Protein AF-A0A9E5N730-F1 (afdb_monomer_lite)

Secondary structure (DSSP, 8-state):
---------------HHHHHHHHHHHHHHHHT--HHHHHHHHHHHHHT----HHHHHHTSEEEETTTEEEE----HHHHHHHHGGGSSPP-----TTS-HHHHHHHHHHHHHHH--

Foldseek 3Di:
DDDDDDDDDPDPPPPPVNVVVVVVVVVVVVVPQDPVSVVVVVVVLVVVQPVQLQVQQQAAWDQDPPPGTDGRDDDPVLNVVRVCVVDDDDDDDDDPPPCVVVSVVSSVVSCVRNPD

pLDDT: mean 73.96, std 19.24, range [37.34, 96.69]

Sequence (116 aa):
MKTRTPLSRNSKTSSPASNRLLSEKLFHSWQKLTQEQKARLGEWSRANEEPDSALYLSRRKVVHPTKGRVRFSLYPYQREILEARSGPPRLIVKARQVGVSQLLAGEALAQAKFLP

Radius of gyration: 22.55 Å; chains: 1; bounding box: 76×34×50 Å

Structure (mmCIF, N/CA/C/O backbone):
data_AF-A0A9E5N730-F1
#
_entry.id   AF-A0A9E5N730-F1
#
loop_
_atom_site.group_PDB
_atom_site.id
_atom_site.type_symbol
_atom_site.label_atom_id
_atom_site.label_alt_id
_atom_site.label_comp_id
_atom_site.label_asym_id
_atom_site.label_entity_id
_atom_site.label_seq_id
_atom_site.pdbx_PDB_ins_code
_atom_site.Cartn_x
_atom_site.Cartn_y
_atom_site.Cartn_z
_atom_site.occupancy
_atom_site.B_iso_or_equiv
_atom_site.auth_seq_id
_atom_site.auth_comp_id
_atom_site.auth_asym_id
_atom_site.auth_atom_id
_atom_site.pdbx_PDB_model_num
ATOM 1 N N . MET A 1 1 ? -60.254 16.460 -2.677 1.00 45.97 1 MET A N 1
ATOM 2 C CA . MET A 1 1 ? -59.739 16.701 -1.310 1.00 45.97 1 MET A CA 1
ATOM 3 C C . MET A 1 1 ? -59.202 15.398 -0.726 1.00 45.97 1 MET A C 1
ATOM 5 O O . MET A 1 1 ? -59.990 14.496 -0.489 1.00 45.97 1 MET A O 1
ATOM 9 N N . LYS A 1 2 ? -57.880 15.290 -0.535 1.00 44.56 2 LYS A N 1
ATOM 10 C CA . LYS A 1 2 ? -57.205 14.338 0.369 1.00 44.56 2 LYS A CA 1
ATOM 11 C C . LYS A 1 2 ? -55.969 15.059 0.918 1.00 44.56 2 LYS A C 1
ATOM 13 O O . LYS A 1 2 ? -55.172 15.584 0.144 1.00 44.56 2 LYS A O 1
ATOM 18 N N . THR A 1 3 ? -55.893 15.180 2.235 1.00 44.50 3 THR A N 1
ATOM 19 C CA . THR A 1 3 ? -54.895 15.944 2.990 1.00 44.50 3 THR A CA 1
ATOM 20 C C . THR A 1 3 ? -53.531 15.249 2.949 1.00 44.50 3 THR A C 1
ATOM 22 O O . THR A 1 3 ? -53.433 14.039 3.131 1.00 44.50 3 THR A O 1
ATOM 25 N N . ARG A 1 4 ? -52.460 16.007 2.676 1.00 37.34 4 ARG A N 1
ATOM 26 C CA . ARG A 1 4 ? -51.074 15.524 2.773 1.00 37.34 4 ARG A CA 1
ATOM 27 C C . ARG A 1 4 ? -50.569 15.755 4.196 1.00 37.34 4 ARG A C 1
ATOM 29 O O . ARG A 1 4 ? -50.392 16.897 4.604 1.00 37.34 4 ARG A O 1
ATOM 36 N N . THR A 1 5 ? -50.318 14.678 4.929 1.00 45.88 5 THR A N 1
ATOM 37 C CA . THR A 1 5 ? -49.587 14.694 6.202 1.00 45.88 5 THR A CA 1
ATOM 38 C C . THR A 1 5 ? -48.109 15.012 5.936 1.00 45.88 5 THR A C 1
ATOM 40 O O . THR A 1 5 ? -47.513 14.351 5.080 1.00 45.88 5 THR A O 1
ATOM 43 N N . PRO A 1 6 ? -47.470 15.975 6.623 1.00 42.72 6 PRO A N 1
ATOM 44 C CA . PRO A 1 6 ? -46.033 16.163 6.486 1.00 42.72 6 PRO A CA 1
ATOM 45 C C . PRO A 1 6 ? -45.280 15.097 7.294 1.00 42.72 6 PRO A C 1
ATOM 47 O O . PRO A 1 6 ? -45.451 14.962 8.505 1.00 42.72 6 PRO A O 1
ATOM 50 N N . LEU A 1 7 ? -44.423 14.339 6.608 1.00 41.84 7 LEU A N 1
ATOM 51 C CA . LEU A 1 7 ? -43.416 13.476 7.221 1.00 41.84 7 LEU A CA 1
ATOM 52 C C . LEU A 1 7 ? -42.417 14.345 8.000 1.00 41.84 7 LEU A C 1
ATOM 54 O O . LEU A 1 7 ? -41.646 15.101 7.409 1.00 41.84 7 LEU A O 1
ATOM 58 N N . SER A 1 8 ? -42.436 14.217 9.328 1.00 41.88 8 SER A N 1
ATOM 59 C CA . SER A 1 8 ? -41.437 14.789 10.232 1.00 41.88 8 SER A CA 1
ATOM 60 C C . SER A 1 8 ? -40.054 14.221 9.903 1.00 41.88 8 SER A C 1
ATOM 62 O O . SER A 1 8 ? -39.769 13.038 10.104 1.00 41.88 8 SER A O 1
ATOM 64 N N . ARG A 1 9 ? -39.190 15.070 9.345 1.00 38.09 9 ARG A N 1
ATOM 65 C CA . ARG A 1 9 ? -37.795 14.757 9.042 1.00 38.09 9 ARG A CA 1
ATOM 66 C C . ARG A 1 9 ? -36.973 15.035 10.302 1.00 38.09 9 ARG A C 1
ATOM 68 O O . ARG A 1 9 ? -36.517 16.152 10.514 1.00 38.09 9 ARG A O 1
ATOM 75 N N . ASN A 1 10 ? -36.779 14.013 11.135 1.00 40.22 10 ASN A N 1
ATOM 76 C CA . ASN A 1 10 ? -35.829 14.053 12.250 1.00 40.22 10 ASN A CA 1
ATOM 77 C C . ASN A 1 10 ? -34.389 14.089 11.708 1.00 40.22 10 ASN A C 1
ATOM 79 O O . ASN A 1 10 ? -33.693 13.075 11.662 1.00 40.22 10 ASN A O 1
ATOM 83 N N . SER A 1 11 ? -33.917 15.263 11.293 1.00 43.53 11 SER A N 1
ATOM 84 C CA . SER A 1 11 ? -32.489 15.519 11.147 1.00 43.53 11 SER A CA 1
ATOM 85 C C . SER A 1 11 ? -31.927 15.846 12.527 1.00 43.53 11 SER A C 1
ATOM 87 O O . SER A 1 11 ? -32.012 16.984 12.985 1.00 43.53 11 SER A O 1
ATOM 89 N N . LYS A 1 12 ? -31.328 14.854 13.195 1.00 41.81 12 LYS A N 1
ATOM 90 C CA . LYS A 1 12 ? -30.330 15.117 14.239 1.00 41.81 12 LYS A CA 1
ATOM 91 C C . LYS A 1 12 ? -29.140 15.811 13.573 1.00 41.81 12 LYS A C 1
ATOM 93 O O . LYS A 1 12 ? -28.170 15.173 13.184 1.00 41.81 12 LYS A O 1
ATOM 98 N N . THR A 1 13 ? -29.244 17.120 13.384 1.00 39.12 13 THR A N 1
ATOM 99 C CA . THR A 1 13 ? -28.118 17.984 13.054 1.00 39.12 13 THR A CA 1
ATOM 100 C C . THR A 1 13 ? -27.209 17.998 14.275 1.00 39.12 13 THR A C 1
ATOM 102 O O . THR A 1 13 ? -27.501 18.664 15.268 1.00 39.12 13 THR A O 1
ATOM 105 N N . SER A 1 14 ? -26.126 17.222 14.242 1.00 44.94 14 SER A N 1
ATOM 106 C CA . SER A 1 14 ? -25.017 17.396 15.176 1.00 44.94 14 SER A CA 1
ATOM 107 C C . SER A 1 14 ? -24.473 18.810 14.975 1.00 44.94 14 SER A C 1
ATOM 109 O O . SER A 1 14 ? -23.779 19.081 13.996 1.00 44.94 14 SER A O 1
ATOM 111 N N . SER A 1 15 ? -24.871 19.729 15.855 1.00 43.66 15 SER A N 1
ATOM 112 C CA . SER A 1 15 ? -24.435 21.121 15.816 1.00 43.66 15 SER A CA 1
ATOM 113 C C . SER A 1 15 ? -22.900 21.183 15.885 1.00 43.66 15 SER A C 1
ATOM 115 O O . SER A 1 15 ? -22.314 20.518 16.748 1.00 43.66 15 SER A O 1
ATOM 117 N N . PRO A 1 16 ? -22.224 21.974 15.031 1.00 47.84 16 PRO A N 1
ATOM 118 C CA . PRO A 1 16 ? -20.762 22.100 15.030 1.00 47.84 16 PRO A CA 1
ATOM 119 C C . PRO A 1 16 ? -20.199 22.588 16.379 1.00 47.84 16 PRO A C 1
ATOM 121 O O . PRO A 1 16 ? -19.046 22.306 16.705 1.00 47.84 16 PRO A O 1
ATOM 124 N N . ALA A 1 17 ? -21.024 23.236 17.209 1.00 46.81 17 ALA A N 1
ATOM 125 C CA . ALA A 1 17 ? -20.669 23.637 18.569 1.00 46.81 17 ALA A CA 1
ATOM 126 C C . ALA A 1 17 ? -20.413 22.441 19.510 1.00 46.81 17 ALA A C 1
ATOM 128 O O . ALA A 1 17 ? -19.541 22.510 20.374 1.00 46.81 17 ALA A O 1
ATOM 129 N N . SER A 1 18 ? -21.120 21.318 19.324 1.00 51.69 18 SER A N 1
ATOM 130 C CA . SER A 1 18 ? -20.974 20.125 20.171 1.00 51.69 18 SER A CA 1
ATOM 131 C C . SER A 1 18 ? -19.630 19.423 19.953 1.00 51.69 18 SER A C 1
ATOM 133 O O . SER A 1 18 ? -18.993 19.011 20.923 1.00 51.69 18 SER A O 1
ATOM 135 N N . ASN A 1 19 ? -19.155 19.361 18.705 1.00 48.31 19 ASN A N 1
ATOM 136 C CA . ASN A 1 19 ? -17.847 18.784 18.382 1.00 48.31 19 ASN A CA 1
ATOM 137 C C . ASN A 1 19 ? -16.690 19.645 18.899 1.00 48.31 19 ASN A C 1
ATOM 139 O O . ASN A 1 19 ? -15.687 19.102 19.357 1.00 48.31 19 ASN A O 1
ATOM 143 N N . ARG A 1 20 ? -16.842 20.976 18.887 1.00 44.12 20 ARG A N 1
ATOM 144 C CA . ARG A 1 20 ? -15.820 21.904 19.388 1.00 44.12 20 ARG A CA 1
ATOM 145 C C . ARG A 1 20 ? -15.618 21.752 20.899 1.00 44.12 20 ARG A C 1
ATOM 147 O O . ARG A 1 20 ? -14.493 21.570 21.351 1.00 44.12 20 ARG A O 1
ATOM 154 N N . LEU A 1 21 ? -16.711 21.669 21.658 1.00 50.72 21 LEU A N 1
ATOM 155 C CA . LEU A 1 21 ? -16.681 21.467 23.112 1.00 50.72 21 LEU A CA 1
ATOM 156 C C . LEU A 1 21 ? -16.132 20.090 23.518 1.00 50.72 21 LEU A C 1
ATOM 158 O O . LEU A 1 21 ? -15.444 19.972 24.530 1.00 50.72 21 LEU A O 1
ATOM 162 N N . LEU A 1 22 ? -16.412 19.041 22.737 1.00 46.56 22 LEU A N 1
ATOM 163 C CA . LEU A 1 22 ? -15.808 17.720 22.940 1.00 46.56 22 LEU A CA 1
ATOM 164 C C . LEU A 1 22 ? -14.304 17.747 22.641 1.00 46.56 22 LEU A C 1
ATOM 166 O O . LEU A 1 22 ? -13.529 17.202 23.425 1.00 46.56 22 LEU A O 1
ATOM 170 N N . SER A 1 23 ? -13.881 18.432 21.571 1.00 56.50 23 SER A N 1
ATOM 171 C CA . SER A 1 23 ? -12.459 18.586 21.240 1.00 56.50 23 SER A CA 1
ATOM 172 C C . SER A 1 23 ? -11.689 19.400 22.279 1.00 56.50 23 SER A C 1
ATOM 174 O O . SER A 1 23 ? -10.581 19.015 22.635 1.00 56.50 23 SER A O 1
ATOM 176 N N . GLU A 1 24 ? -12.284 20.455 22.843 1.00 54.22 24 GLU A N 1
ATOM 177 C CA . GLU A 1 24 ? -11.653 21.281 23.879 1.00 54.22 24 GLU A CA 1
ATOM 178 C C . GLU A 1 24 ? -11.519 20.526 25.203 1.00 54.22 24 GLU A C 1
ATOM 180 O O . GLU A 1 24 ? -10.461 20.569 25.832 1.00 54.22 24 GLU A O 1
ATOM 185 N N . LYS A 1 25 ? -12.553 19.776 25.608 1.00 57.09 25 LYS A N 1
ATOM 186 C CA . LYS A 1 25 ? -12.507 18.936 26.816 1.00 57.09 25 LYS A CA 1
ATOM 187 C C . LYS A 1 25 ? -11.481 17.815 26.697 1.00 57.09 25 LYS A C 1
ATOM 189 O O . LYS A 1 25 ? -10.757 17.554 27.656 1.00 57.09 25 LYS A O 1
ATOM 194 N N . LEU A 1 26 ? -11.394 17.184 25.525 1.00 56.09 26 LEU A N 1
ATOM 195 C CA . LEU A 1 26 ? -10.355 16.202 25.230 1.00 56.09 26 LEU A CA 1
ATOM 196 C C . LEU A 1 26 ? -8.977 16.867 25.305 1.00 56.09 26 LEU A C 1
ATOM 198 O O . LEU A 1 26 ? -8.134 16.404 26.063 1.00 56.09 26 LEU A O 1
ATOM 202 N N . PHE A 1 27 ? -8.773 17.997 24.623 1.00 52.50 27 PHE A N 1
ATOM 203 C CA . PHE A 1 27 ? -7.504 18.735 24.592 1.00 52.50 27 PHE A CA 1
ATOM 204 C C . PHE A 1 27 ? -6.990 19.136 25.991 1.00 52.50 27 PHE A C 1
ATOM 206 O O . PHE A 1 27 ? -5.817 18.935 26.298 1.00 52.50 27 PHE A O 1
ATOM 213 N N . HIS A 1 28 ? -7.867 19.601 26.887 1.00 58.81 28 HIS A N 1
ATOM 214 C CA . HIS A 1 28 ? -7.500 19.930 28.274 1.00 58.81 28 HIS A CA 1
ATOM 215 C C . HIS A 1 28 ? -7.241 18.689 29.144 1.00 58.81 28 HIS A C 1
ATOM 217 O O . HIS A 1 28 ? -6.502 18.758 30.126 1.00 58.81 28 HIS A O 1
ATOM 223 N N . SER A 1 29 ? -7.824 17.539 28.797 1.00 59.41 29 SER A N 1
ATOM 224 C CA . SER A 1 29 ? -7.521 16.254 29.437 1.00 59.41 29 SER A CA 1
ATOM 225 C C . SER A 1 29 ? -6.107 15.770 29.095 1.00 59.41 29 SER A C 1
ATOM 227 O O . SER A 1 29 ? -5.443 15.220 29.973 1.00 59.41 29 SER A O 1
ATOM 229 N N . TRP A 1 30 ? -5.613 16.029 27.879 1.00 51.94 30 TRP A N 1
ATOM 230 C CA . TRP A 1 30 ? -4.246 15.673 27.469 1.00 51.94 30 TRP A CA 1
ATOM 231 C C . TRP A 1 30 ? -3.171 16.439 28.250 1.00 51.94 30 TRP A C 1
ATOM 233 O O . TRP A 1 30 ? -2.101 15.900 28.529 1.00 51.94 30 TRP A O 1
ATOM 243 N N . GLN A 1 31 ? -3.463 17.672 28.676 1.00 62.09 31 GLN A N 1
ATOM 244 C CA . GLN A 1 31 ? -2.536 18.464 29.490 1.00 62.09 31 GLN A CA 1
ATOM 245 C C . GLN A 1 31 ? -2.389 17.946 30.930 1.00 62.09 31 GLN A C 1
ATOM 247 O O . GLN A 1 31 ? -1.375 18.221 31.568 1.00 62.09 31 GLN A O 1
ATOM 252 N N . LYS A 1 32 ? -3.356 17.165 31.434 1.00 70.06 32 LYS A N 1
ATOM 253 C CA . LYS A 1 32 ? -3.372 16.637 32.812 1.00 70.06 32 LYS A CA 1
ATOM 254 C C . LYS A 1 32 ? -2.666 15.288 32.986 1.00 70.06 32 LYS A C 1
ATOM 256 O O . LYS A 1 32 ? -2.667 14.752 34.090 1.00 70.06 32 LYS A O 1
ATOM 261 N N . LEU A 1 33 ? -2.088 14.724 31.925 1.00 72.44 33 LEU A N 1
ATOM 262 C CA . LEU A 1 33 ? -1.385 13.443 32.008 1.00 72.44 33 LEU A CA 1
ATOM 263 C C . LEU A 1 33 ? -0.127 13.575 32.876 1.00 72.44 33 LEU A C 1
ATOM 265 O O . LEU A 1 33 ? 0.710 14.456 32.646 1.00 72.44 33 LEU A O 1
ATOM 269 N N . THR A 1 34 ? 0.022 12.676 33.849 1.00 83.88 34 THR A N 1
ATOM 270 C CA . THR A 1 34 ? 1.237 12.579 34.665 1.00 83.88 34 THR A CA 1
ATOM 271 C C . THR A 1 34 ? 2.427 12.151 33.804 1.00 83.88 34 THR A C 1
ATOM 273 O O . THR A 1 34 ? 2.259 11.586 32.720 1.00 83.88 34 THR A O 1
ATOM 276 N N . GLN A 1 35 ? 3.652 12.410 34.267 1.00 75.50 35 GLN A N 1
ATOM 277 C CA . GLN A 1 35 ? 4.859 12.037 33.516 1.00 75.50 35 GLN A CA 1
ATOM 278 C C . GLN A 1 35 ? 4.941 10.524 33.264 1.00 75.50 35 GLN A C 1
ATOM 280 O O . GLN A 1 35 ? 5.297 10.106 32.168 1.00 75.50 35 GLN A O 1
ATOM 285 N N . GLU A 1 36 ? 4.499 9.704 34.219 1.0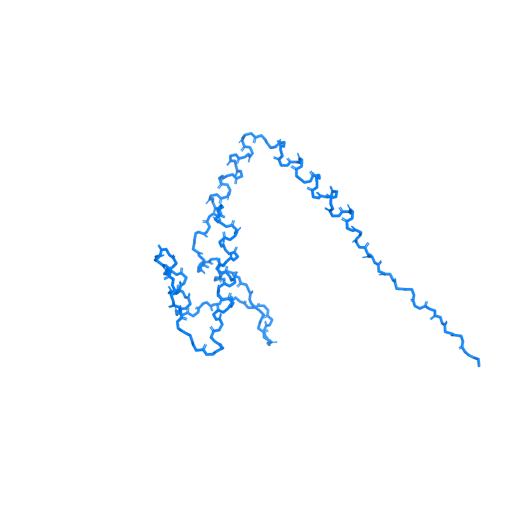0 77.38 36 GLU A N 1
ATOM 286 C CA . GLU A 1 36 ? 4.392 8.250 34.047 1.00 77.38 36 GLU A CA 1
ATOM 287 C C . GLU A 1 36 ? 3.347 7.849 33.002 1.00 77.38 36 GLU A C 1
ATOM 289 O O . GLU A 1 36 ? 3.560 6.913 32.236 1.00 77.38 36 GLU A O 1
ATOM 294 N N . GLN A 1 37 ? 2.214 8.553 32.931 1.00 75.19 37 GLN A N 1
ATOM 295 C CA . GLN A 1 37 ? 1.203 8.295 31.905 1.00 75.19 37 GLN A CA 1
ATOM 296 C C . GLN A 1 37 ? 1.708 8.692 30.518 1.00 75.19 37 GLN A C 1
ATOM 298 O O . GLN A 1 37 ? 1.477 7.955 29.565 1.00 75.19 37 GLN A O 1
ATOM 303 N N . LYS A 1 38 ? 2.438 9.809 30.405 1.00 76.00 38 LYS A N 1
ATOM 304 C CA . LYS A 1 38 ? 3.109 10.217 29.162 1.00 76.00 38 LYS A CA 1
ATOM 305 C C . LYS A 1 38 ? 4.188 9.215 28.749 1.00 76.00 38 LYS A C 1
ATOM 307 O O . LYS A 1 38 ? 4.257 8.877 27.573 1.00 76.00 38 LYS A O 1
ATOM 312 N N . ALA A 1 39 ? 4.968 8.696 29.699 1.00 75.62 39 ALA A N 1
ATOM 313 C CA . ALA A 1 39 ? 5.963 7.655 29.452 1.00 75.62 39 ALA A CA 1
ATOM 314 C C . ALA A 1 39 ? 5.310 6.349 28.981 1.00 75.62 39 ALA A C 1
ATOM 316 O O . ALA A 1 39 ? 5.701 5.827 27.945 1.00 75.62 39 ALA A O 1
ATOM 317 N N . ARG A 1 40 ? 4.240 5.890 29.646 1.00 71.62 40 ARG A N 1
ATOM 318 C CA . ARG A 1 40 ? 3.442 4.726 29.217 1.00 71.62 40 ARG A CA 1
ATOM 319 C C . ARG A 1 40 ? 2.801 4.918 27.847 1.00 71.62 40 ARG A C 1
ATOM 321 O O . ARG A 1 40 ? 2.750 3.976 27.071 1.00 71.62 40 ARG A O 1
ATOM 328 N N . LEU A 1 41 ? 2.314 6.119 27.534 1.00 67.94 41 LEU A N 1
ATOM 329 C CA . LEU A 1 41 ? 1.815 6.465 26.199 1.00 67.94 41 LEU A CA 1
ATOM 330 C C . LEU A 1 41 ? 2.937 6.460 25.161 1.00 67.94 41 LEU A C 1
ATOM 332 O O . LEU A 1 41 ? 2.717 5.988 24.054 1.00 67.94 41 LEU A O 1
ATOM 336 N N . GLY A 1 42 ? 4.130 6.938 25.516 1.00 65.50 42 GLY A N 1
ATOM 337 C CA . GLY A 1 42 ? 5.321 6.881 24.672 1.00 65.50 42 GLY A CA 1
ATOM 338 C C . GLY A 1 42 ? 5.809 5.451 24.434 1.00 65.50 42 GLY A C 1
ATOM 339 O O . GLY A 1 42 ? 6.116 5.097 23.304 1.00 65.50 42 GLY A O 1
ATOM 340 N N . GLU A 1 43 ? 5.820 4.603 25.460 1.00 63.84 43 GLU A N 1
ATOM 341 C CA . GLU A 1 43 ? 6.127 3.172 25.364 1.00 63.84 43 GLU A CA 1
ATOM 342 C C . GLU A 1 43 ? 5.065 2.418 24.569 1.00 63.84 43 GLU A C 1
ATOM 344 O O . GLU A 1 43 ? 5.408 1.640 23.690 1.00 63.84 43 GLU A O 1
ATOM 349 N N . TRP A 1 44 ? 3.779 2.689 24.807 1.00 57.97 44 TRP A N 1
ATOM 350 C CA . TRP A 1 44 ? 2.683 2.162 23.998 1.00 57.97 44 TRP A CA 1
ATOM 351 C C . TRP A 1 44 ? 2.787 2.641 22.547 1.00 57.97 44 TRP A C 1
ATOM 353 O O . TRP A 1 44 ? 2.545 1.860 21.636 1.00 57.97 44 TRP A O 1
ATOM 363 N N . SER A 1 45 ? 3.186 3.893 22.310 1.00 55.03 45 SER A N 1
ATOM 364 C CA . SER A 1 45 ? 3.406 4.448 20.972 1.00 55.03 45 SER A CA 1
ATOM 365 C C . SER A 1 45 ? 4.601 3.800 20.274 1.00 55.03 45 SER A C 1
ATOM 367 O O . SER A 1 45 ? 4.475 3.475 19.104 1.00 55.03 45 SER A O 1
ATOM 369 N N . ARG A 1 46 ? 5.717 3.559 20.977 1.00 54.28 46 ARG A N 1
ATOM 370 C CA . ARG A 1 46 ? 6.899 2.828 20.473 1.00 54.28 46 ARG A CA 1
ATOM 371 C C . ARG A 1 46 ? 6.608 1.348 20.238 1.00 54.28 46 ARG A C 1
ATOM 373 O O . ARG A 1 46 ? 7.008 0.782 19.235 1.00 54.28 46 ARG A O 1
ATOM 380 N N . ALA A 1 47 ? 5.834 0.719 21.118 1.00 55.09 47 ALA A N 1
ATOM 381 C CA . ALA A 1 47 ? 5.351 -0.648 20.932 1.00 55.09 47 ALA A CA 1
ATOM 382 C C . ALA A 1 47 ? 4.344 -0.765 19.772 1.00 55.09 47 ALA A C 1
ATOM 384 O O . ALA A 1 47 ? 4.145 -1.854 19.240 1.00 55.09 47 ALA A O 1
ATOM 385 N N . ASN A 1 48 ? 3.717 0.351 19.379 1.00 53.78 48 ASN A N 1
ATOM 386 C CA . ASN A 1 48 ? 2.879 0.478 18.189 1.00 53.78 48 ASN A CA 1
ATOM 387 C C . ASN A 1 48 ? 3.588 1.200 17.028 1.00 53.78 48 ASN A C 1
ATOM 389 O O . ASN A 1 48 ? 2.916 1.518 16.043 1.00 53.78 48 ASN A O 1
ATOM 393 N N . GLU A 1 49 ? 4.905 1.441 17.094 1.00 55.34 49 GLU A N 1
ATOM 394 C CA . GLU A 1 49 ? 5.684 1.781 15.905 1.00 55.34 49 GLU A CA 1
ATOM 395 C C . GLU A 1 49 ? 5.643 0.547 15.006 1.00 55.34 49 GLU A C 1
ATOM 397 O O . GLU A 1 49 ? 6.391 -0.410 15.184 1.00 55.34 49 GLU A O 1
ATOM 402 N N . GLU A 1 50 ? 4.733 0.542 14.035 1.00 57.22 50 GLU A N 1
ATOM 403 C CA . GLU A 1 50 ? 4.918 -0.270 12.842 1.00 57.22 50 GLU A CA 1
ATOM 404 C C . GLU A 1 50 ? 5.592 0.616 11.796 1.00 57.22 50 GLU A C 1
ATOM 406 O O . GLU A 1 50 ? 4.900 1.293 11.031 1.00 57.22 50 GLU A O 1
ATOM 411 N N . PRO A 1 51 ? 6.940 0.650 11.756 1.00 64.44 51 PRO A N 1
ATOM 412 C CA . PRO A 1 51 ? 7.663 1.476 10.793 1.00 64.44 51 PRO A CA 1
ATOM 413 C C . PRO A 1 51 ? 7.436 0.989 9.356 1.00 64.44 51 PRO A C 1
ATOM 415 O O . PRO A 1 51 ? 7.606 1.750 8.400 1.00 64.44 51 PRO A O 1
ATOM 418 N N . ASP A 1 52 ? 7.021 -0.272 9.199 1.00 78.38 52 ASP A N 1
ATOM 419 C CA . ASP A 1 52 ? 6.787 -0.886 7.907 1.00 78.38 52 ASP A CA 1
ATOM 420 C C . ASP A 1 52 ? 5.356 -0.641 7.402 1.00 78.38 52 ASP A C 1
ATOM 422 O O . ASP A 1 52 ? 4.365 -1.230 7.851 1.00 78.38 52 ASP A O 1
ATOM 426 N N . SER A 1 53 ? 5.264 0.220 6.388 1.00 84.94 53 SER A N 1
ATOM 427 C CA . SER A 1 53 ? 4.015 0.506 5.682 1.00 84.94 53 SER A CA 1
ATOM 428 C C . SER A 1 53 ? 3.422 -0.747 5.024 1.00 84.94 53 SER A C 1
ATOM 430 O O . SER A 1 53 ? 2.196 -0.844 4.917 1.00 84.94 53 SER A O 1
ATOM 432 N N . ALA A 1 54 ? 4.248 -1.721 4.620 1.00 87.06 54 ALA A N 1
ATOM 433 C CA . ALA A 1 54 ? 3.784 -2.975 4.032 1.00 87.06 54 ALA A CA 1
ATOM 434 C C . ALA A 1 54 ? 3.074 -3.850 5.068 1.00 87.06 54 ALA A C 1
ATOM 436 O O . ALA A 1 54 ? 1.957 -4.320 4.816 1.00 87.06 54 ALA A O 1
ATOM 437 N N . LEU A 1 55 ? 3.658 -4.002 6.257 1.00 86.94 55 LEU A N 1
ATOM 438 C CA . LEU A 1 55 ? 3.025 -4.700 7.371 1.00 86.94 55 LEU A CA 1
ATOM 439 C C . LEU A 1 55 ? 1.704 -4.037 7.776 1.00 86.94 55 LEU A C 1
ATOM 441 O O . LEU A 1 55 ? 0.673 -4.721 7.823 1.00 86.94 55 LEU A O 1
ATOM 445 N N . TYR A 1 56 ? 1.696 -2.710 7.943 1.00 89.00 56 TYR A N 1
ATOM 446 C CA . TYR A 1 56 ? 0.481 -1.963 8.270 1.00 89.00 56 TYR A CA 1
ATOM 447 C C . TYR A 1 56 ? -0.635 -2.221 7.253 1.00 89.00 56 TYR A C 1
ATOM 449 O O . TYR A 1 56 ? -1.776 -2.508 7.633 1.00 89.00 56 TYR A O 1
ATOM 457 N N . LEU A 1 57 ? -0.319 -2.138 5.957 1.00 90.62 57 LEU A N 1
ATOM 458 C CA . LEU A 1 57 ? -1.278 -2.322 4.871 1.00 90.62 57 LEU A CA 1
ATOM 459 C C . LEU A 1 57 ? -1.784 -3.759 4.770 1.00 90.62 57 LEU A C 1
ATOM 461 O O . LEU A 1 57 ? -2.989 -3.954 4.609 1.00 90.62 57 LEU A O 1
ATOM 465 N N . SER A 1 58 ? -0.911 -4.752 4.947 1.00 88.25 58 SER A N 1
ATOM 466 C CA . SER A 1 58 ? -1.267 -6.177 4.869 1.00 88.25 58 SER A CA 1
ATOM 467 C C . SER A 1 58 ? -2.351 -6.599 5.875 1.00 88.25 58 SER A C 1
ATOM 469 O O . SER A 1 58 ? -3.105 -7.550 5.651 1.00 88.25 58 SER A O 1
ATOM 471 N N . ARG A 1 59 ? -2.476 -5.857 6.984 1.00 88.94 59 ARG A N 1
ATOM 472 C CA . ARG A 1 59 ? -3.473 -6.083 8.042 1.00 88.94 59 ARG A CA 1
ATOM 473 C C . ARG A 1 59 ? -4.790 -5.342 7.810 1.00 88.94 59 ARG A C 1
ATOM 475 O O . ARG A 1 59 ? -5.765 -5.580 8.530 1.00 88.94 59 ARG A O 1
ATOM 482 N N . ARG A 1 60 ? -4.857 -4.434 6.831 1.00 90.94 60 ARG A N 1
ATOM 483 C CA . ARG A 1 60 ? -6.077 -3.680 6.514 1.00 90.94 60 ARG A CA 1
ATOM 484 C C . ARG A 1 60 ? -7.012 -4.487 5.632 1.00 90.94 60 ARG A C 1
ATOM 486 O O . ARG A 1 60 ? -6.653 -5.504 5.044 1.00 90.94 60 ARG A O 1
ATOM 493 N N . LYS A 1 61 ? -8.265 -4.038 5.593 1.00 94.25 61 LYS A N 1
ATOM 494 C CA . LYS A 1 61 ? -9.306 -4.639 4.768 1.00 94.25 61 LYS A CA 1
ATOM 495 C C . LYS A 1 61 ? -9.688 -3.702 3.638 1.00 94.25 61 LYS A C 1
ATOM 497 O O . LYS A 1 61 ? -9.781 -2.494 3.840 1.00 94.25 61 LYS A O 1
ATOM 502 N N . VAL A 1 62 ? -9.964 -4.284 2.484 1.00 92.50 62 VAL A N 1
ATOM 503 C CA . VAL A 1 62 ? -10.476 -3.606 1.296 1.00 92.50 62 VAL A CA 1
ATOM 504 C C . VAL A 1 62 ? -11.839 -4.159 0.945 1.00 92.50 62 VAL A C 1
ATOM 506 O O . VAL A 1 62 ? -12.169 -5.297 1.281 1.00 92.50 62 VAL A O 1
ATOM 509 N N . VAL A 1 63 ? -12.657 -3.334 0.304 1.00 94.38 63 VAL A N 1
ATOM 510 C CA . VAL A 1 63 ? -13.985 -3.751 -0.134 1.00 94.38 63 VAL A CA 1
ATOM 511 C C . VAL A 1 63 ? -13.844 -4.460 -1.474 1.00 94.38 63 VAL A C 1
ATOM 513 O O . VAL A 1 63 ? -13.479 -3.854 -2.475 1.00 94.38 63 VAL A O 1
ATOM 516 N N . HIS A 1 64 ? -14.127 -5.755 -1.472 1.00 92.31 64 HIS A N 1
ATOM 517 C CA . HIS A 1 64 ? -14.303 -6.561 -2.666 1.00 92.31 64 HIS A CA 1
ATOM 518 C C . HIS A 1 64 ? -15.776 -6.509 -3.092 1.00 92.31 6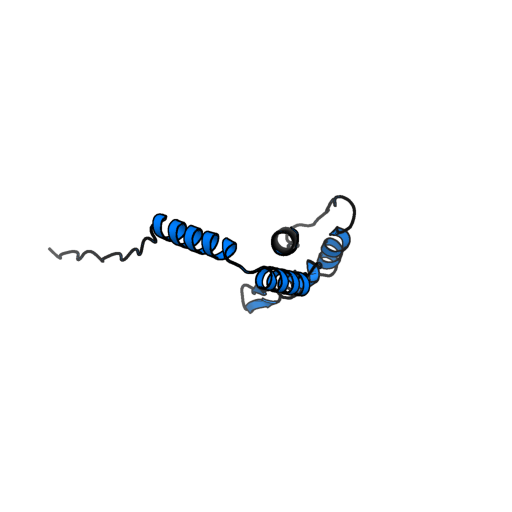4 HIS A C 1
ATOM 520 O O . HIS A 1 64 ? -16.647 -6.722 -2.242 1.00 92.31 64 HIS A O 1
ATOM 526 N N . PRO A 1 65 ? -16.081 -6.307 -4.386 1.00 92.75 65 PRO A N 1
ATOM 527 C CA . PRO A 1 65 ? -17.451 -6.099 -4.863 1.00 92.75 65 PRO A CA 1
ATOM 528 C C . PRO A 1 65 ? -18.397 -7.257 -4.522 1.00 92.75 65 PRO A C 1
ATOM 530 O O . PRO A 1 65 ? -19.542 -7.024 -4.158 1.00 92.75 65 PRO A O 1
ATOM 533 N N . THR A 1 66 ? -17.914 -8.500 -4.577 1.00 96.69 66 THR A N 1
ATOM 534 C CA . THR A 1 66 ? -18.742 -9.694 -4.317 1.00 96.69 66 THR A CA 1
ATOM 535 C C . THR A 1 66 ? -18.470 -10.379 -2.979 1.00 96.69 66 THR A C 1
ATOM 537 O O . THR A 1 66 ? -19.276 -11.182 -2.529 1.00 96.69 66 THR A O 1
ATOM 540 N N . LYS A 1 67 ? -17.334 -10.090 -2.331 1.00 94.06 67 LYS A N 1
ATOM 541 C CA . LYS A 1 67 ? -16.875 -10.804 -1.120 1.00 94.06 67 LYS A CA 1
ATOM 542 C C . LYS A 1 67 ? -16.950 -9.932 0.135 1.00 94.06 67 LYS A C 1
ATOM 544 O O . LYS A 1 67 ? -16.580 -10.373 1.218 1.00 94.06 67 LYS A O 1
ATOM 549 N N . GLY A 1 68 ? -17.386 -8.679 0.002 1.00 94.81 68 GLY A N 1
ATOM 550 C CA . GLY A 1 68 ? -17.370 -7.720 1.098 1.00 94.81 68 GLY A CA 1
ATOM 551 C C . GLY A 1 68 ? -15.942 -7.367 1.519 1.00 94.81 68 GLY A C 1
ATOM 552 O O . GLY A 1 68 ? -15.055 -7.202 0.686 1.00 94.81 68 GLY A O 1
ATOM 553 N N . ARG A 1 69 ? -15.695 -7.204 2.821 1.00 95.88 69 ARG A N 1
ATOM 554 C CA . ARG A 1 69 ? -14.385 -6.764 3.328 1.00 95.88 69 ARG A CA 1
ATOM 555 C C . ARG A 1 69 ? -13.381 -7.919 3.377 1.00 95.88 69 ARG A C 1
ATOM 557 O O . ARG A 1 69 ? -13.448 -8.752 4.277 1.00 95.88 69 ARG A O 1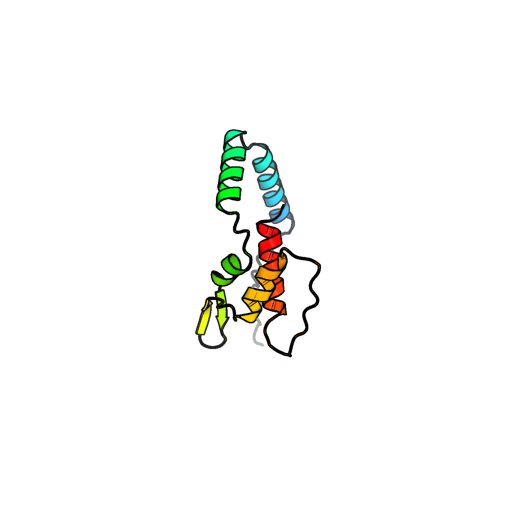
ATOM 564 N N . VAL A 1 70 ? -12.402 -7.903 2.481 1.00 94.88 70 VAL A N 1
ATOM 565 C CA . VAL A 1 70 ? -11.305 -8.885 2.408 1.00 94.88 70 VAL A CA 1
ATOM 566 C C . VAL A 1 70 ? -9.991 -8.272 2.885 1.00 94.88 70 VAL A C 1
ATOM 568 O O . VAL A 1 70 ? -9.870 -7.051 2.922 1.00 94.88 70 VAL A O 1
ATOM 571 N N . ARG A 1 71 ? -9.002 -9.089 3.272 1.00 92.62 71 ARG A N 1
ATOM 572 C CA . ARG A 1 71 ? -7.660 -8.575 3.606 1.00 92.62 71 ARG A CA 1
ATOM 573 C C . ARG A 1 71 ? -7.013 -7.931 2.381 1.00 92.62 71 ARG A C 1
ATOM 575 O O . ARG A 1 71 ? -7.168 -8.425 1.266 1.00 92.62 71 ARG A O 1
ATOM 582 N N . PHE A 1 72 ? -6.277 -6.849 2.603 1.00 91.56 72 PHE A N 1
ATOM 583 C CA . PHE A 1 72 ? -5.474 -6.215 1.572 1.00 91.56 72 PHE A CA 1
ATOM 584 C C . PHE A 1 72 ? -4.188 -7.015 1.366 1.00 91.56 72 PHE A C 1
ATOM 586 O O . PHE A 1 72 ? -3.183 -6.799 2.036 1.00 91.56 72 PHE A O 1
ATOM 593 N N . SER A 1 73 ? -4.246 -8.000 0.475 1.00 91.81 73 SER A N 1
ATOM 594 C CA . SER A 1 73 ? -3.059 -8.747 0.076 1.00 91.81 73 SER A CA 1
ATOM 595 C C . SER A 1 73 ? -2.268 -7.908 -0.923 1.00 91.81 73 SER A C 1
ATOM 597 O O . SER A 1 73 ? -2.777 -7.577 -1.992 1.00 91.81 73 SER A O 1
ATOM 599 N N . LEU A 1 74 ? -1.054 -7.518 -0.536 1.00 92.81 74 LEU A N 1
ATOM 600 C CA . LEU A 1 74 ? -0.153 -6.754 -1.390 1.00 92.81 74 LEU A CA 1
ATOM 601 C C . LEU A 1 74 ? 0.389 -7.644 -2.508 1.00 92.81 74 LEU A C 1
ATOM 603 O O . LEU A 1 74 ? 0.844 -8.760 -2.250 1.00 92.81 74 LEU A O 1
ATOM 607 N N . TYR A 1 75 ? 0.398 -7.122 -3.731 1.00 93.69 75 TYR A N 1
ATOM 608 C CA . TYR A 1 75 ? 1.158 -7.730 -4.820 1.00 93.69 75 TYR A CA 1
ATOM 609 C C . TYR 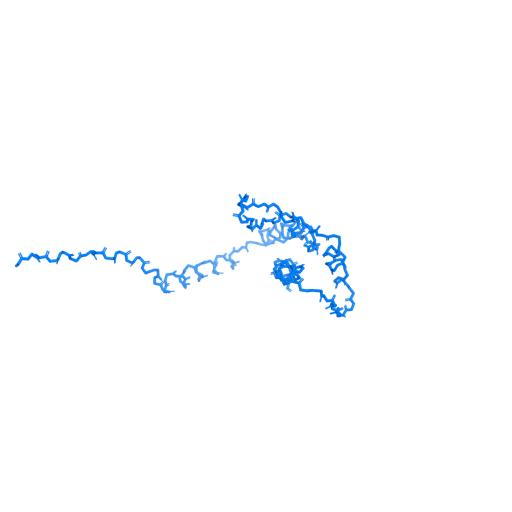A 1 75 ? 2.672 -7.569 -4.586 1.00 93.69 75 TYR A C 1
ATOM 611 O O . TYR A 1 75 ? 3.074 -6.615 -3.913 1.00 93.69 75 TYR A O 1
ATOM 619 N N . PRO A 1 76 ? 3.526 -8.428 -5.179 1.00 93.44 76 PRO A N 1
ATOM 620 C CA . PRO A 1 76 ? 4.981 -8.348 -5.009 1.00 93.44 76 PRO A CA 1
ATOM 621 C C . PRO A 1 76 ? 5.558 -6.948 -5.281 1.00 93.44 76 PRO A C 1
ATOM 623 O O . PRO A 1 76 ? 6.157 -6.354 -4.390 1.00 93.44 76 PRO A O 1
ATOM 626 N N . TYR A 1 77 ? 5.232 -6.342 -6.430 1.00 92.44 77 TYR A N 1
ATOM 627 C CA . TYR A 1 77 ?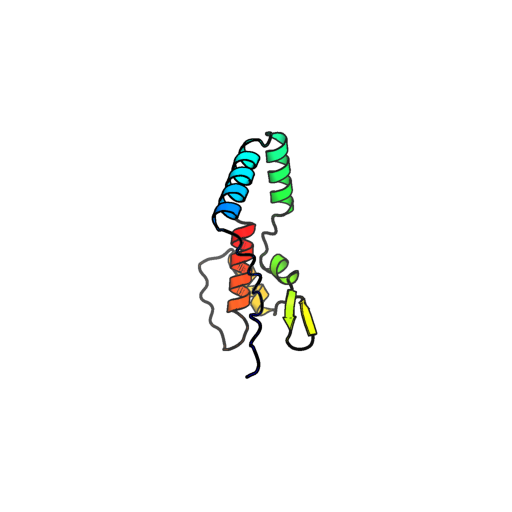 5.698 -4.989 -6.775 1.00 92.44 77 TYR A CA 1
ATOM 628 C C . TYR A 1 77 ? 5.222 -3.907 -5.791 1.00 92.44 77 TYR A C 1
ATOM 630 O O . TYR A 1 77 ? 5.875 -2.884 -5.613 1.00 92.44 77 TYR A O 1
ATOM 638 N N . GLN A 1 78 ? 4.058 -4.091 -5.157 1.00 93.69 78 GLN A N 1
ATOM 639 C CA . GLN A 1 78 ? 3.547 -3.126 -4.184 1.00 93.69 78 GLN A CA 1
ATOM 640 C C . GLN A 1 78 ? 4.364 -3.169 -2.899 1.00 93.69 78 GLN A C 1
ATOM 642 O O . GLN A 1 78 ? 4.588 -2.127 -2.292 1.00 93.69 78 GLN A O 1
ATOM 647 N N . ARG A 1 79 ? 4.812 -4.363 -2.497 1.00 92.44 79 ARG A N 1
ATOM 648 C CA . ARG A 1 79 ? 5.714 -4.525 -1.362 1.00 92.44 79 ARG A CA 1
ATOM 649 C C . ARG A 1 79 ? 7.063 -3.869 -1.654 1.00 92.44 79 ARG A C 1
ATOM 651 O O . ARG A 1 79 ? 7.489 -3.044 -0.858 1.00 92.44 79 ARG A O 1
ATOM 658 N N . GLU A 1 80 ? 7.643 -4.128 -2.824 1.00 90.25 80 GLU A N 1
ATOM 659 C CA . GLU A 1 80 ? 8.909 -3.512 -3.251 1.00 90.25 80 GLU A CA 1
ATOM 660 C C . GLU A 1 80 ? 8.839 -1.977 -3.246 1.00 90.25 80 GLU A C 1
ATOM 662 O O . GLU A 1 80 ? 9.746 -1.311 -2.752 1.00 90.25 80 GLU A O 1
ATOM 667 N N . ILE A 1 81 ? 7.731 -1.395 -3.729 1.00 91.12 81 ILE A N 1
ATOM 668 C CA . ILE A 1 81 ? 7.521 0.060 -3.679 1.00 91.12 81 ILE A CA 1
ATOM 669 C C . ILE A 1 81 ? 7.563 0.568 -2.233 1.00 91.12 81 ILE A C 1
ATOM 671 O O . ILE A 1 81 ? 8.219 1.577 -1.972 1.00 91.12 81 ILE A O 1
ATOM 675 N N . LEU A 1 82 ? 6.866 -0.096 -1.305 1.00 89.62 82 LEU A N 1
ATOM 676 C CA . LEU A 1 82 ? 6.806 0.311 0.103 1.00 89.62 82 LEU A CA 1
ATOM 677 C C . LEU A 1 82 ? 8.153 0.135 0.817 1.00 89.62 82 LEU A C 1
ATOM 679 O O . LEU A 1 82 ? 8.524 0.990 1.616 1.00 89.62 82 LEU A O 1
ATOM 683 N N . GLU A 1 83 ? 8.897 -0.923 0.502 1.00 85.62 83 GLU A N 1
ATOM 684 C CA . GLU A 1 83 ? 10.233 -1.186 1.052 1.00 85.62 83 GLU A CA 1
ATOM 685 C C . GLU A 1 83 ? 11.269 -0.171 0.543 1.00 85.62 83 GLU A C 1
ATOM 687 O O . GLU A 1 83 ? 12.105 0.307 1.309 1.00 85.62 83 GLU A O 1
ATOM 692 N N . ALA A 1 84 ? 11.164 0.262 -0.719 1.00 84.44 84 ALA A N 1
ATOM 693 C CA . ALA A 1 84 ? 12.045 1.268 -1.321 1.00 84.44 84 ALA A CA 1
ATOM 694 C C . ALA A 1 84 ? 11.870 2.691 -0.746 1.00 84.44 84 ALA A C 1
ATOM 696 O O . ALA A 1 84 ? 12.537 3.631 -1.181 1.00 84.44 84 ALA A O 1
ATOM 697 N N . ARG A 1 85 ? 10.964 2.883 0.220 1.00 78.75 85 ARG A N 1
ATOM 698 C CA . ARG A 1 85 ? 10.652 4.183 0.826 1.00 78.75 85 ARG A CA 1
ATOM 699 C C . ARG A 1 85 ? 11.830 4.809 1.575 1.00 78.75 85 ARG A C 1
ATOM 701 O O . ARG A 1 85 ? 11.958 6.028 1.556 1.00 78.75 85 ARG A O 1
ATOM 708 N N . SER A 1 86 ? 12.658 4.006 2.241 1.00 74.94 86 SER A N 1
ATOM 709 C CA . SER A 1 86 ? 13.785 4.500 3.053 1.00 74.94 86 SER A CA 1
ATOM 710 C C . SER A 1 86 ? 14.908 5.132 2.216 1.00 74.94 86 SER A C 1
ATOM 712 O O . SER A 1 86 ? 15.875 5.645 2.773 1.00 74.94 86 SER A O 1
ATOM 714 N N . GLY A 1 87 ? 14.799 5.062 0.887 1.00 71.81 87 GLY A N 1
ATOM 715 C CA . GLY A 1 87 ? 15.752 5.608 -0.066 1.00 71.81 87 GLY A CA 1
ATOM 716 C C . GLY A 1 87 ? 15.399 7.015 -0.582 1.00 71.81 87 GLY A C 1
ATOM 717 O O . GLY A 1 87 ? 14.577 7.724 -0.000 1.00 71.81 87 GLY A O 1
ATOM 718 N N . PRO A 1 88 ? 16.038 7.444 -1.685 1.00 77.19 88 PRO A N 1
ATOM 719 C CA . PRO A 1 88 ? 15.792 8.743 -2.313 1.00 77.19 88 PRO A CA 1
ATOM 720 C C . PRO A 1 88 ? 14.356 8.883 -2.865 1.00 77.19 88 PRO A C 1
ATOM 722 O O . PRO A 1 88 ? 13.631 7.890 -2.982 1.00 77.19 88 PRO A O 1
ATOM 725 N N . PRO A 1 89 ? 13.931 10.106 -3.253 1.00 82.94 89 PRO A N 1
ATOM 726 C CA . PRO A 1 89 ? 12.637 10.332 -3.894 1.00 82.94 89 PRO A CA 1
ATOM 727 C C . PRO A 1 89 ? 12.387 9.369 -5.064 1.00 82.94 89 PRO A C 1
ATOM 729 O O . PRO A 1 89 ? 13.230 9.197 -5.943 1.00 82.94 89 PRO A O 1
ATOM 732 N N . ARG A 1 90 ? 11.210 8.737 -5.070 1.00 86.94 90 ARG A N 1
ATOM 733 C CA . ARG A 1 90 ? 10.866 7.654 -6.003 1.00 86.94 90 ARG A CA 1
ATOM 734 C C . ARG A 1 90 ? 10.120 8.196 -7.225 1.00 86.94 90 ARG A C 1
ATOM 736 O O . ARG A 1 90 ? 9.109 8.880 -7.070 1.00 86.94 90 ARG A O 1
ATOM 743 N N . LEU A 1 91 ? 10.543 7.803 -8.427 1.00 89.75 91 LEU A N 1
ATOM 744 C CA . LEU A 1 91 ? 9.749 7.935 -9.652 1.00 89.75 91 LEU A CA 1
ATOM 745 C C . LEU A 1 91 ? 9.105 6.583 -9.979 1.00 89.75 91 LEU A C 1
ATOM 747 O O . LEU A 1 91 ? 9.801 5.624 -10.300 1.00 89.75 91 LEU A O 1
ATOM 751 N N . ILE A 1 92 ? 7.775 6.498 -9.897 1.00 89.50 92 ILE A N 1
ATOM 752 C CA . ILE A 1 92 ? 7.040 5.247 -10.130 1.00 89.50 92 ILE A CA 1
ATOM 753 C C . ILE A 1 92 ? 6.418 5.270 -11.527 1.00 89.50 92 ILE A C 1
ATOM 755 O O . ILE A 1 92 ? 5.438 5.978 -11.773 1.00 89.50 92 ILE A O 1
ATOM 759 N N . VAL A 1 93 ? 6.947 4.445 -12.431 1.00 93.56 93 VAL A N 1
ATOM 760 C CA . VAL A 1 93 ? 6.315 4.164 -13.727 1.00 93.56 93 VAL A CA 1
ATOM 761 C C . VAL A 1 93 ? 5.278 3.062 -13.531 1.00 93.56 93 VAL A C 1
ATOM 763 O O . VAL A 1 93 ? 5.590 1.988 -13.024 1.00 93.56 93 VAL A O 1
ATOM 766 N N . LYS A 1 94 ? 4.022 3.327 -13.907 1.00 93.00 94 LYS A N 1
ATOM 767 C CA . LYS A 1 94 ? 2.900 2.414 -13.640 1.00 93.00 94 LYS A CA 1
ATOM 768 C C . LYS A 1 94 ? 1.991 2.211 -14.848 1.00 93.00 94 LYS A C 1
ATOM 770 O O . LYS A 1 94 ? 1.743 3.136 -15.620 1.00 93.00 94 LYS A O 1
ATOM 775 N N . ALA A 1 95 ? 1.398 1.023 -14.935 1.00 93.94 95 ALA A N 1
ATOM 776 C CA . ALA A 1 95 ? 0.305 0.721 -15.859 1.00 93.94 95 ALA A CA 1
ATOM 777 C C . ALA A 1 95 ? -1.057 1.228 -15.331 1.00 93.94 95 ALA A C 1
ATOM 779 O O . ALA A 1 95 ? -1.195 1.671 -14.187 1.00 93.94 95 ALA A O 1
ATOM 780 N N . ARG A 1 96 ? -2.113 1.206 -16.153 1.00 93.12 96 ARG A N 1
ATOM 781 C CA . ARG A 1 96 ? -3.468 1.552 -15.678 1.00 93.12 96 ARG A CA 1
ATOM 782 C C . ARG A 1 96 ? -3.993 0.472 -14.718 1.00 93.12 96 ARG A C 1
ATOM 784 O O . ARG A 1 96 ? -3.620 -0.684 -14.824 1.00 93.12 96 ARG A O 1
ATOM 791 N N . GLN A 1 97 ? -4.856 0.873 -13.781 1.00 90.31 97 GLN A N 1
ATOM 792 C CA . GLN A 1 97 ? -5.647 -0.034 -12.925 1.00 90.31 97 GLN A CA 1
ATOM 793 C C . GLN A 1 97 ? -4.868 -0.975 -11.978 1.00 90.31 97 GLN A C 1
ATOM 795 O O . GLN A 1 97 ? -5.461 -1.850 -11.364 1.00 90.31 97 GLN A O 1
ATOM 800 N N . VAL A 1 98 ? -3.577 -0.738 -11.740 1.00 91.69 98 VAL A N 1
ATOM 801 C CA . VAL A 1 98 ? -2.740 -1.533 -10.810 1.00 91.69 98 VAL A CA 1
ATOM 802 C C . VAL A 1 98 ? -2.862 -1.124 -9.328 1.00 91.69 98 VAL A C 1
ATOM 804 O O . VAL A 1 98 ? -2.021 -1.461 -8.501 1.00 91.69 98 VAL A O 1
ATOM 807 N N . GLY A 1 99 ? -3.856 -0.313 -8.959 1.00 91.69 99 GLY A N 1
ATOM 808 C CA . GLY A 1 99 ? -4.100 0.041 -7.552 1.00 91.69 99 GLY A CA 1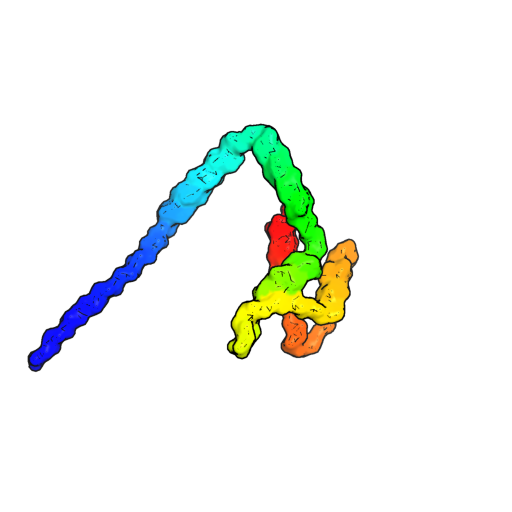
ATOM 809 C C . GLY A 1 99 ? -3.000 0.859 -6.846 1.00 91.69 99 GLY A C 1
ATOM 810 O O . GLY A 1 99 ? -2.983 0.903 -5.620 1.00 91.69 99 GLY A O 1
ATOM 811 N N . VAL A 1 100 ? -2.099 1.534 -7.576 1.00 93.25 100 VAL A N 1
ATOM 812 C CA . VAL A 1 100 ? -1.012 2.346 -6.975 1.00 93.25 100 VAL A CA 1
ATOM 813 C C . VAL A 1 100 ? -1.551 3.476 -6.092 1.00 93.25 100 VAL A C 1
ATOM 815 O O . VAL A 1 100 ? -1.020 3.712 -5.016 1.00 93.25 100 VAL A O 1
ATOM 818 N N . SER A 1 101 ? -2.645 4.139 -6.472 1.00 93.19 101 SER A N 1
ATOM 819 C CA . SER A 1 101 ? -3.232 5.209 -5.648 1.00 93.19 101 SER A CA 1
ATOM 820 C C . SER A 1 101 ? -3.687 4.713 -4.274 1.00 93.19 101 SER A C 1
ATOM 822 O O . SER A 1 101 ? -3.526 5.410 -3.278 1.00 93.19 101 SER A O 1
ATOM 824 N N . GLN A 1 102 ? -4.223 3.493 -4.208 1.00 93.25 102 GLN A N 1
ATOM 825 C CA . GLN A 1 102 ? -4.631 2.876 -2.949 1.00 93.25 102 GLN A CA 1
ATOM 826 C C . GLN A 1 102 ? -3.422 2.515 -2.082 1.00 93.25 102 GLN A C 1
ATOM 828 O O . GLN A 1 102 ? -3.462 2.715 -0.869 1.00 93.25 102 GLN A O 1
ATOM 833 N N . LEU A 1 103 ? -2.351 2.020 -2.710 1.00 94.25 103 LEU A N 1
ATOM 834 C CA . LEU A 1 103 ? -1.081 1.743 -2.047 1.00 94.25 103 LEU A CA 1
ATOM 835 C C . LEU A 1 103 ? -0.514 3.011 -1.393 1.00 94.25 103 LEU A C 1
ATOM 837 O O . LEU A 1 103 ? -0.252 3.007 -0.194 1.00 94.25 103 LEU A O 1
ATOM 841 N N . LEU A 1 104 ? -0.408 4.103 -2.158 1.00 92.50 104 LEU A N 1
ATOM 842 C CA . LEU A 1 104 ? 0.141 5.378 -1.684 1.00 92.50 104 LEU A CA 1
ATOM 843 C C . LEU A 1 104 ? -0.738 6.035 -0.613 1.00 92.50 104 LEU A C 1
ATOM 845 O O . LEU A 1 104 ? -0.218 6.589 0.348 1.00 92.50 104 LEU A O 1
ATOM 849 N N . ALA A 1 105 ? -2.067 5.944 -0.725 1.00 92.94 105 ALA A N 1
ATOM 850 C CA . ALA A 1 105 ? -2.966 6.416 0.330 1.00 92.94 105 ALA A CA 1
ATOM 851 C C . ALA A 1 105 ? -2.773 5.627 1.637 1.00 92.94 105 ALA A C 1
ATOM 853 O O . ALA A 1 105 ? -2.799 6.191 2.730 1.00 92.94 105 ALA A O 1
ATOM 854 N N . GLY A 1 106 ? -2.561 4.315 1.519 1.00 91.88 106 GLY A N 1
ATOM 855 C CA . GLY A 1 106 ? -2.228 3.442 2.634 1.00 91.88 106 GLY A CA 1
ATOM 856 C C . GLY A 1 106 ? -0.896 3.790 3.293 1.00 91.88 106 GLY A C 1
ATOM 857 O O . GLY A 1 106 ? -0.833 3.885 4.518 1.00 91.88 106 GLY A O 1
ATOM 858 N N . GLU A 1 107 ? 0.132 4.015 2.475 1.00 90.88 107 GLU A N 1
ATOM 859 C CA . GLU A 1 107 ? 1.462 4.454 2.896 1.00 90.88 107 GLU A CA 1
ATOM 860 C C . GLU A 1 107 ? 1.386 5.803 3.620 1.00 90.88 107 GLU A C 1
ATOM 862 O O . GLU A 1 107 ? 1.821 5.904 4.760 1.00 90.88 107 GLU A O 1
ATOM 867 N N . ALA A 1 108 ? 0.749 6.813 3.023 1.00 89.75 108 ALA A N 1
ATOM 868 C CA . ALA A 1 108 ? 0.582 8.135 3.626 1.00 89.75 108 ALA A CA 1
ATOM 869 C C . ALA A 1 108 ? -0.186 8.082 4.958 1.00 89.75 108 ALA A C 1
ATOM 871 O O . ALA A 1 108 ? 0.148 8.790 5.904 1.00 89.75 108 ALA A O 1
ATOM 872 N N . LEU A 1 109 ? -1.197 7.215 5.067 1.00 89.44 109 LEU A N 1
ATOM 873 C CA . LEU A 1 109 ? -1.921 7.023 6.322 1.00 89.44 109 LEU A CA 1
ATOM 874 C C . LEU A 1 109 ? -1.063 6.335 7.391 1.00 89.44 109 LEU A C 1
ATOM 876 O O . LEU A 1 109 ? -1.192 6.668 8.565 1.00 89.44 109 LEU A O 1
ATOM 880 N N . ALA A 1 110 ? -0.235 5.359 7.011 1.00 88.19 110 ALA A N 1
ATOM 881 C CA . ALA A 1 110 ? 0.724 4.752 7.931 1.00 88.19 110 ALA A CA 1
ATOM 882 C C . ALA A 1 110 ? 1.718 5.812 8.419 1.00 88.19 110 ALA A C 1
ATOM 884 O O . ALA A 1 110 ? 1.931 5.954 9.618 1.00 88.19 110 ALA A O 1
ATOM 885 N N . GLN A 1 111 ? 2.232 6.627 7.497 1.00 84.38 111 GLN A N 1
ATOM 886 C CA . GLN A 1 111 ? 3.134 7.727 7.809 1.00 84.38 111 GLN A CA 1
ATOM 887 C C . GLN A 1 111 ? 2.516 8.705 8.807 1.00 84.38 111 GLN A C 1
ATOM 889 O O . GLN A 1 111 ? 3.080 8.914 9.869 1.00 84.38 111 GLN A O 1
ATOM 894 N N . ALA A 1 112 ? 1.318 9.215 8.529 1.00 85.62 112 ALA A N 1
ATOM 895 C CA . ALA A 1 112 ? 0.634 10.157 9.415 1.00 85.62 112 ALA A CA 1
ATOM 896 C C . ALA A 1 112 ? 0.306 9.588 10.810 1.00 85.62 112 ALA A C 1
ATOM 898 O O . ALA A 1 112 ? -0.029 10.343 11.717 1.00 85.62 112 ALA A O 1
ATOM 899 N N . LYS A 1 113 ? 0.323 8.260 10.977 1.00 83.44 113 LYS A N 1
ATOM 900 C CA . LYS A 1 113 ? 0.038 7.598 12.256 1.00 83.44 113 LYS A CA 1
ATOM 901 C C . LYS A 1 113 ? 1.279 7.274 13.071 1.00 83.44 113 LYS A C 1
ATOM 903 O O . LYS A 1 113 ? 1.184 7.273 14.293 1.00 83.44 113 LYS A O 1
ATOM 908 N N . PHE A 1 114 ? 2.374 6.918 12.408 1.00 79.94 114 PHE A N 1
ATOM 909 C CA . PHE A 1 114 ? 3.556 6.350 13.062 1.00 79.94 114 PHE A CA 1
ATOM 910 C C . PHE A 1 114 ? 4.808 7.205 12.904 1.00 79.94 114 PHE A C 1
ATOM 912 O O . PHE A 1 114 ? 5.822 6.889 13.514 1.00 79.94 114 PHE A O 1
ATOM 919 N N . LEU A 1 115 ? 4.762 8.265 12.098 1.00 68.44 115 LEU A N 1
ATOM 920 C CA . LEU A 1 115 ? 5.843 9.238 12.010 1.00 68.44 115 LEU A CA 1
ATOM 921 C C . LEU A 1 115 ? 5.402 10.543 12.676 1.00 68.44 115 LEU A C 1
ATOM 923 O O . LEU A 1 115 ? 4.245 10.934 12.500 1.00 68.44 115 LEU A O 1
ATOM 927 N N . PRO A 1 116 ? 6.300 11.169 13.452 1.00 57.00 116 PRO A N 1
ATOM 928 C CA . PRO A 1 116 ? 6.034 12.408 14.174 1.00 57.00 116 PRO A CA 1
ATOM 929 C C . PRO A 1 116 ? 5.853 13.621 13.253 1.00 57.00 116 PRO A C 1
ATOM 931 O O . PRO A 1 116 ? 6.444 13.635 12.148 1.00 57.00 116 PRO A O 1
#